Protein AF-A0A290Q4P0-F1 (afdb_monomer)

Radius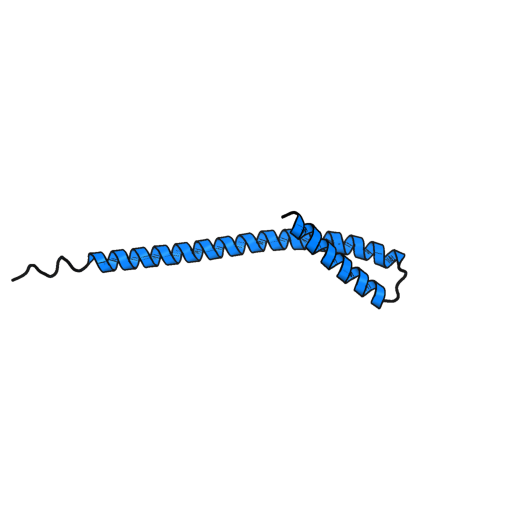 of gyration: 27.71 Å; Cα contacts (8 Å, |Δi|>4): 52; chains: 1; bounding box: 64×22×76 Å

Sequence (88 aa):
MRSIFFLGGFIGFSLVALTGWLSDRQVDLVLRDAAIGALVTAMLFRWFWNMWIKAIVHMVEKKRAEALAAAEAEAAASAKPVTAAKAR

Nearest PDB structures (foldseek):
  7a0g-assembly1_JJJ  TM=4.781E-01  e=4.290E+00  Serratia marcescens
  6n2d-assembly1_c1  TM=4.579E-01  e=8.721E+00  Bacillus sp. PS3

Mean predicted aligned error: 14.01 Å

Foldseek 3Di:
DVVQLVVQLVVQLVVLLVVCVVVVDDNVVSNVVSNVSSNVRSVVSVVVVVVVVVVVVVVVVVVVVVVVVVVVVVVVVVVPDDPPPPDD

Organism: NCBI:txid2576891

Solvent-accessible surface area (backbone atoms only — not comparable to full-atom values): 4746 Å² total; per-residue (Å²): 113,72,66,53,34,54,51,28,18,51,52,27,24,51,51,38,39,52,55,28,59,76,62,77,51,63,65,73,60,30,53,53,51,11,53,52,36,12,53,53,34,14,52,49,41,47,52,49,50,57,51,50,51,51,52,51,50,52,52,51,51,49,52,50,53,51,52,49,54,50,50,52,51,52,52,59,59,69,70,64,82,71,85,85,80,81,86,130

Structure (mmCIF, N/CA/C/O backbone):
data_AF-A0A290Q4P0-F1
#
_entry.id   AF-A0A290Q4P0-F1
#
loop_
_atom_site.group_PDB
_atom_site.id
_atom_site.type_symbol
_atom_site.label_atom_id
_atom_site.label_alt_id
_atom_site.label_comp_id
_atom_site.label_asym_id
_atom_site.label_entity_id
_atom_site.label_seq_id
_atom_site.pdbx_PDB_ins_code
_atom_site.Cartn_x
_atom_site.Cartn_y
_atom_site.Cartn_z
_atom_site.occupancy
_atom_site.B_iso_or_equiv
_atom_site.auth_seq_id
_atom_site.auth_comp_id
_atom_site.auth_asym_id
_atom_site.auth_atom_id
_atom_site.pdbx_PDB_model_num
ATOM 1 N N . MET A 1 1 ? 1.801 10.691 -6.122 1.00 60.41 1 MET A N 1
ATOM 2 C CA . MET A 1 1 ? 2.037 10.219 -4.734 1.00 60.41 1 MET A CA 1
ATOM 3 C C . MET A 1 1 ? 0.827 10.379 -3.816 1.00 60.41 1 MET A C 1
ATOM 5 O O . MET A 1 1 ? 0.486 9.425 -3.135 1.00 60.41 1 MET A O 1
ATOM 9 N N . ARG A 1 2 ? 0.175 11.553 -3.769 1.00 60.78 2 ARG A N 1
ATOM 10 C CA . ARG A 1 2 ? -0.880 11.856 -2.781 1.00 60.78 2 ARG A CA 1
ATOM 11 C C . ARG A 1 2 ? -2.122 10.954 -2.907 1.00 60.78 2 ARG A C 1
ATOM 13 O O . ARG A 1 2 ? -2.593 10.451 -1.899 1.00 60.78 2 ARG A O 1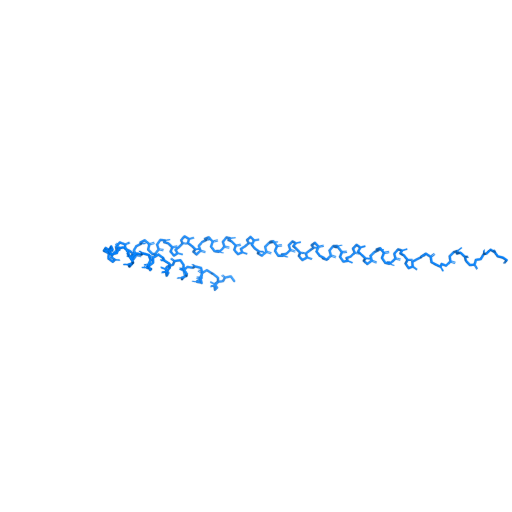
ATOM 20 N N . SER A 1 3 ? -2.563 10.635 -4.126 1.00 72.19 3 SER A N 1
ATOM 21 C CA . SER A 1 3 ? -3.712 9.739 -4.364 1.00 72.19 3 SER A CA 1
ATOM 22 C C . SER A 1 3 ? -3.468 8.289 -3.933 1.00 72.19 3 SER A C 1
ATOM 24 O O . SER A 1 3 ? -4.392 7.626 -3.488 1.00 72.19 3 SER A O 1
ATOM 26 N N . ILE A 1 4 ? -2.224 7.805 -4.006 1.00 71.12 4 ILE A N 1
ATOM 27 C CA . ILE A 1 4 ? -1.853 6.425 -3.638 1.00 71.12 4 ILE A CA 1
ATOM 28 C C . ILE A 1 4 ? -1.956 6.222 -2.124 1.00 71.12 4 ILE A C 1
ATOM 30 O O . ILE A 1 4 ? -2.333 5.149 -1.664 1.00 71.12 4 ILE A O 1
ATOM 34 N N . PHE A 1 5 ? -1.671 7.271 -1.350 1.00 69.50 5 PHE A N 1
ATOM 35 C CA . PHE A 1 5 ? -1.849 7.262 0.098 1.00 69.50 5 PHE A CA 1
ATOM 36 C C . PHE A 1 5 ? -3.332 7.173 0.481 1.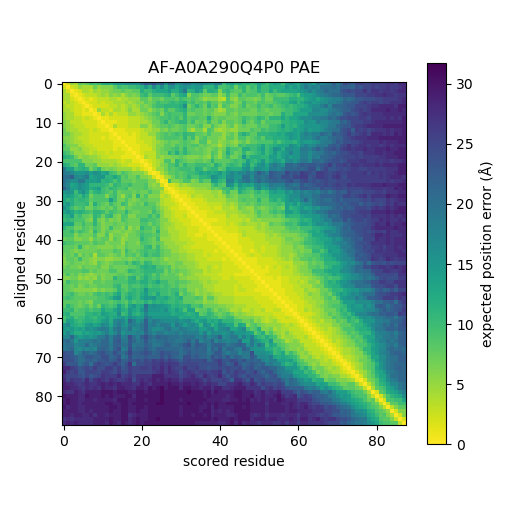00 69.50 5 PHE A C 1
ATOM 38 O O . PHE A 1 5 ? -3.699 6.345 1.310 1.00 69.50 5 PHE A O 1
ATOM 45 N N . PHE A 1 6 ? -4.191 7.969 -0.168 1.00 72.81 6 PHE A N 1
ATOM 46 C CA . PHE A 1 6 ? -5.637 7.910 0.060 1.00 72.81 6 PHE A CA 1
ATOM 47 C C . PHE A 1 6 ? -6.241 6.578 -0.383 1.00 72.81 6 PHE A C 1
ATOM 49 O O . PHE A 1 6 ? -7.055 6.019 0.343 1.00 72.81 6 PHE A O 1
ATOM 56 N N . LEU A 1 7 ? -5.812 6.038 -1.528 1.00 79.00 7 LEU A N 1
ATOM 57 C CA . LEU A 1 7 ? -6.302 4.753 -2.022 1.00 79.00 7 LEU A CA 1
ATOM 58 C C . LEU A 1 7 ? -5.879 3.601 -1.097 1.00 79.00 7 LEU A C 1
ATOM 60 O O . LEU A 1 7 ? -6.714 2.790 -0.712 1.00 79.00 7 LEU A O 1
ATOM 64 N N . GLY A 1 8 ? -4.606 3.565 -0.686 1.00 75.38 8 GLY A N 1
ATOM 65 C CA . GLY A 1 8 ? -4.088 2.546 0.231 1.00 75.38 8 GLY A CA 1
ATOM 66 C C . GLY A 1 8 ? -4.762 2.588 1.604 1.00 75.38 8 GLY A C 1
ATOM 67 O O . GLY A 1 8 ? -5.147 1.544 2.127 1.00 75.38 8 GLY A O 1
ATOM 68 N N . GLY A 1 9 ? -4.976 3.791 2.149 1.00 73.56 9 GLY A N 1
ATOM 69 C CA . GLY A 1 9 ? -5.701 3.970 3.407 1.00 73.56 9 GLY A CA 1
ATOM 70 C C . GLY A 1 9 ? -7.182 3.612 3.310 1.00 73.56 9 GLY A C 1
ATOM 71 O O . GLY A 1 9 ? -7.703 2.957 4.206 1.00 73.56 9 GLY A O 1
ATOM 72 N N . PHE A 1 10 ? -7.856 3.972 2.212 1.00 77.25 10 PHE A N 1
ATOM 73 C CA . PHE A 1 10 ? -9.264 3.628 1.992 1.00 77.25 10 PHE A CA 1
ATOM 74 C C . PHE A 1 10 ? -9.475 2.117 1.842 1.00 77.25 10 PHE A C 1
ATOM 76 O O . PHE A 1 10 ? -10.422 1.568 2.405 1.00 77.25 10 PHE A O 1
ATOM 83 N N . ILE A 1 11 ? -8.573 1.429 1.133 1.00 80.81 11 ILE A N 1
ATOM 84 C CA . ILE A 1 11 ? -8.622 -0.029 0.971 1.00 80.81 11 ILE A CA 1
ATOM 85 C C . ILE A 1 11 ? -8.429 -0.725 2.321 1.00 80.81 11 ILE A C 1
ATOM 87 O O . ILE A 1 11 ? -9.207 -1.612 2.661 1.00 80.81 11 ILE A O 1
ATOM 91 N N . GLY A 1 12 ? -7.434 -0.315 3.113 1.00 74.75 12 GLY A N 1
ATOM 92 C CA . GLY A 1 12 ? -7.211 -0.930 4.420 1.00 74.75 12 GLY A CA 1
ATOM 93 C C . GLY A 1 12 ? -8.270 -0.588 5.461 1.00 74.75 12 GLY A C 1
ATOM 94 O O . GLY A 1 12 ? -8.635 -1.460 6.244 1.00 74.75 12 GLY A O 1
ATOM 95 N N . PHE A 1 13 ? -8.827 0.626 5.422 1.00 75.44 13 PHE A N 1
ATOM 96 C CA . PHE A 1 13 ? -10.004 0.981 6.214 1.00 75.44 13 PHE A CA 1
ATOM 97 C C . PHE A 1 13 ? -11.185 0.073 5.867 1.00 75.44 13 PHE A C 1
ATOM 99 O O . PHE A 1 13 ? -11.782 -0.525 6.756 1.00 75.44 13 PHE A O 1
ATOM 106 N N . SER A 1 14 ? -11.489 -0.066 4.572 1.00 79.44 14 SER A N 1
ATOM 107 C CA . SER A 1 14 ? -12.616 -0.871 4.093 1.00 79.44 14 SER A CA 1
ATOM 108 C C . SER A 1 14 ? -12.452 -2.343 4.459 1.00 79.44 14 SER A C 1
ATOM 110 O O . SER A 1 14 ? -13.408 -2.959 4.919 1.00 79.44 14 SER A O 1
ATOM 112 N N . LEU A 1 15 ? -11.241 -2.894 4.316 1.00 79.19 15 LEU A N 1
ATOM 113 C CA . LEU A 1 15 ? -10.930 -4.263 4.728 1.00 79.19 15 LEU A CA 1
ATOM 114 C C . LEU A 1 15 ? -11.200 -4.460 6.216 1.00 79.19 15 LEU A C 1
ATOM 116 O O . LEU A 1 15 ? -11.999 -5.316 6.564 1.00 79.19 15 LEU A O 1
ATOM 120 N N . VAL A 1 16 ? -10.598 -3.652 7.091 1.00 78.69 16 VAL A N 1
ATOM 121 C CA . VAL A 1 16 ? -10.745 -3.841 8.542 1.00 78.69 16 VAL A CA 1
ATOM 122 C C . VAL A 1 16 ? -12.173 -3.554 9.019 1.00 78.69 16 VAL A C 1
ATOM 124 O O . VAL A 1 16 ? -12.679 -4.277 9.876 1.00 78.69 16 VAL A O 1
ATOM 127 N N . ALA A 1 17 ? -12.857 -2.571 8.427 1.00 72.50 17 ALA A N 1
ATOM 128 C CA . ALA A 1 17 ? -14.262 -2.292 8.713 1.00 72.50 17 ALA A CA 1
ATOM 129 C C . ALA A 1 17 ? -15.174 -3.471 8.325 1.00 72.50 17 ALA A C 1
ATOM 131 O O . ALA A 1 17 ? -16.035 -3.860 9.115 1.00 72.50 17 ALA A O 1
ATOM 132 N N . LEU A 1 18 ? -14.957 -4.085 7.155 1.00 79.44 18 LEU A N 1
ATOM 133 C CA . LEU A 1 18 ? -15.698 -5.274 6.719 1.00 79.44 18 LEU A CA 1
ATOM 134 C C . LEU A 1 18 ? -15.419 -6.481 7.623 1.00 79.44 18 LEU A C 1
ATOM 136 O O . LEU A 1 18 ? -16.358 -7.162 8.035 1.00 79.44 18 LEU A O 1
ATOM 140 N N . THR A 1 19 ? -14.156 -6.730 7.984 1.00 77.31 19 THR A N 1
ATOM 141 C CA . THR A 1 19 ? -13.795 -7.838 8.885 1.00 77.31 19 THR A CA 1
ATOM 142 C C . THR A 1 19 ? -14.383 -7.650 10.285 1.00 77.31 19 THR A C 1
ATOM 144 O O . THR A 1 19 ? -14.802 -8.619 10.920 1.00 77.31 19 THR A O 1
ATOM 147 N N . GLY A 1 20 ? -14.434 -6.406 10.770 1.00 70.12 20 GLY A N 1
ATOM 148 C CA . GLY A 1 20 ? -15.023 -6.073 12.064 1.00 70.12 20 GLY A CA 1
ATOM 149 C C . GLY A 1 20 ? -16.545 -6.210 12.084 1.00 70.12 20 GLY A C 1
ATOM 150 O O . GLY A 1 20 ? -17.077 -6.735 13.060 1.00 70.12 20 GLY A O 1
ATOM 151 N N . TRP A 1 21 ? -17.228 -5.839 10.994 1.00 71.31 21 TRP A N 1
ATOM 152 C CA . TRP A 1 21 ? -18.663 -6.094 10.827 1.00 71.31 21 TRP A CA 1
ATOM 153 C C . TRP A 1 21 ? -18.952 -7.599 10.839 1.00 71.31 21 TRP A C 1
ATOM 155 O O . TRP A 1 21 ? -19.811 -8.059 11.585 1.00 71.31 21 TRP A O 1
ATOM 165 N N . LEU A 1 22 ? -18.183 -8.391 10.085 1.00 75.88 22 LEU A N 1
ATOM 166 C CA . LEU A 1 22 ? -18.326 -9.853 10.044 1.00 75.88 22 LEU A CA 1
ATOM 167 C C . LEU A 1 22 ? -18.067 -10.542 11.395 1.00 75.88 22 LEU A C 1
ATOM 169 O O . LEU A 1 22 ? -18.486 -11.681 11.582 1.00 75.88 22 LEU A O 1
ATOM 173 N N . SER A 1 23 ? -17.383 -9.874 12.328 1.00 75.06 23 SER A N 1
ATOM 174 C CA . SER A 1 23 ? -17.041 -10.429 13.644 1.00 75.06 23 SER A CA 1
ATOM 175 C C . SER A 1 23 ? -18.074 -10.127 14.740 1.00 75.06 23 SER A C 1
ATOM 177 O O . SER A 1 23 ? -17.802 -10.448 15.895 1.00 75.06 23 SER A O 1
ATOM 179 N N . ASP A 1 24 ? -19.204 -9.480 14.414 1.00 66.75 24 ASP A N 1
ATOM 180 C CA . ASP A 1 24 ? -20.277 -9.085 15.355 1.00 66.75 24 ASP A CA 1
ATOM 181 C C . ASP A 1 24 ? -19.760 -8.331 16.605 1.00 66.75 24 ASP A C 1
ATOM 183 O O . ASP A 1 24 ? -20.334 -8.353 17.694 1.00 66.75 24 ASP A O 1
ATOM 187 N N . ARG A 1 25 ? -18.605 -7.665 16.469 1.00 63.16 25 ARG A N 1
ATOM 188 C CA . ARG A 1 25 ? -17.962 -6.917 17.553 1.00 63.16 25 ARG A CA 1
ATOM 189 C C . ARG A 1 25 ? -18.617 -5.554 17.719 1.00 63.16 25 ARG A C 1
ATOM 191 O O . ARG A 1 25 ? -19.080 -4.947 16.757 1.00 63.16 25 ARG A O 1
ATOM 198 N N . GLN A 1 26 ? -18.560 -5.027 18.945 1.00 73.62 26 GLN A N 1
ATOM 199 C CA . GLN A 1 26 ? -18.971 -3.653 19.235 1.00 73.62 26 GLN A CA 1
ATOM 200 C C . GLN A 1 26 ? -18.332 -2.675 18.240 1.00 73.62 26 GLN A C 1
ATOM 202 O O . GLN A 1 26 ? -17.108 -2.615 18.097 1.00 73.62 26 GLN A O 1
ATOM 207 N N . VAL A 1 27 ? -19.189 -1.900 17.578 1.00 70.75 27 VAL 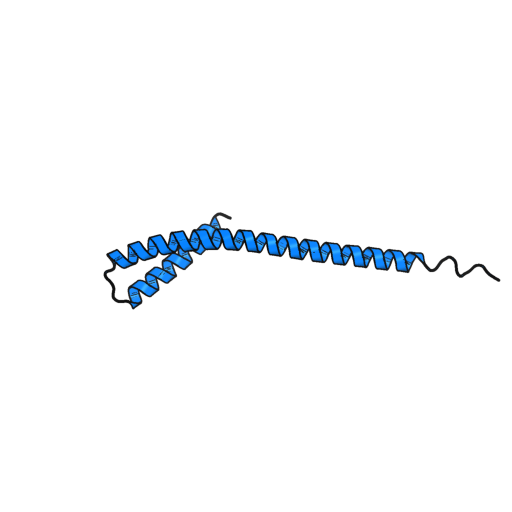A N 1
ATOM 208 C CA . VAL A 1 27 ? -18.840 -1.003 16.467 1.00 70.75 27 VAL A CA 1
ATOM 209 C C . VAL A 1 27 ? -17.764 0.017 16.863 1.00 70.75 27 VAL A C 1
ATOM 211 O O . VAL A 1 27 ? -16.921 0.372 16.043 1.00 70.75 27 VAL A O 1
ATOM 214 N N . ASP A 1 28 ? -17.727 0.419 18.135 1.00 72.00 28 ASP A N 1
ATOM 215 C CA . ASP A 1 28 ? -16.742 1.358 18.687 1.00 72.00 28 ASP A CA 1
ATOM 216 C C . ASP A 1 28 ? -15.298 0.814 18.629 1.00 72.00 28 ASP A C 1
ATOM 218 O O . ASP A 1 28 ? -14.356 1.518 18.256 1.00 72.00 28 ASP A O 1
ATOM 222 N N . LEU A 1 29 ? -15.124 -0.485 18.907 1.00 73.38 29 LEU A N 1
ATOM 223 C CA . LEU A 1 29 ? -13.829 -1.169 18.811 1.00 73.38 29 LEU A CA 1
ATOM 224 C C . LEU A 1 29 ? -13.416 -1.374 17.351 1.00 73.38 29 LEU A C 1
ATOM 226 O O . LEU A 1 29 ? -12.253 -1.178 17.001 1.00 73.38 29 LEU A O 1
ATOM 230 N N . VAL A 1 30 ? -14.378 -1.709 16.490 1.00 74.81 30 VAL A N 1
ATOM 231 C CA . VAL A 1 30 ? -14.147 -1.914 15.054 1.00 74.81 30 VAL A CA 1
ATOM 232 C C . VAL A 1 30 ? -13.689 -0.625 14.373 1.00 74.81 30 VAL A C 1
ATOM 234 O O . VAL A 1 30 ? -12.766 -0.659 13.565 1.00 74.81 30 VAL A O 1
ATOM 237 N N . LEU A 1 31 ? -14.283 0.521 14.715 1.00 72.38 31 LEU A N 1
ATOM 238 C CA . LEU A 1 31 ? -13.907 1.820 14.148 1.00 72.38 31 LEU A CA 1
ATOM 239 C C . LEU A 1 31 ? -12.481 2.231 14.529 1.00 72.38 31 LEU A C 1
ATOM 241 O O . LEU A 1 31 ? -11.748 2.759 13.689 1.00 72.38 31 LEU A O 1
ATOM 245 N N . ARG A 1 32 ? -12.068 1.954 15.772 1.00 76.75 32 ARG A N 1
ATOM 246 C CA . ARG A 1 32 ? -10.690 2.183 16.226 1.00 76.75 32 ARG A CA 1
ATOM 247 C C . ARG A 1 32 ? -9.695 1.293 15.493 1.00 76.75 32 ARG A C 1
ATOM 249 O O . ARG A 1 32 ? -8.715 1.812 14.956 1.00 76.75 32 ARG A O 1
ATOM 256 N N . ASP A 1 33 ? -9.967 -0.006 15.415 1.00 75.25 33 ASP A N 1
ATOM 257 C CA . ASP A 1 33 ? -9.105 -0.936 14.681 1.00 75.25 33 ASP A CA 1
ATOM 258 C C . ASP A 1 33 ? -9.056 -0.592 13.188 1.00 75.25 33 ASP A C 1
A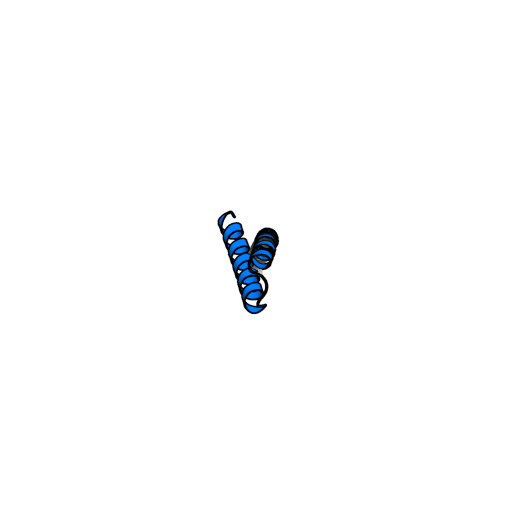TOM 260 O O . ASP A 1 33 ? -7.987 -0.642 12.580 1.00 75.25 33 ASP A O 1
ATOM 264 N N . ALA A 1 34 ? -10.171 -0.154 12.596 1.00 73.06 34 ALA A N 1
ATOM 265 C CA . ALA A 1 34 ? -10.221 0.272 11.202 1.00 73.06 34 ALA A CA 1
ATOM 266 C C . ALA A 1 34 ? -9.414 1.549 10.949 1.00 73.06 34 ALA A C 1
ATOM 268 O O . ALA A 1 34 ? -8.711 1.629 9.942 1.00 73.06 34 ALA A O 1
ATOM 269 N N . ALA A 1 35 ? -9.446 2.525 11.861 1.00 75.31 35 ALA A N 1
ATOM 270 C CA . ALA A 1 35 ? -8.624 3.730 11.758 1.00 75.31 35 ALA A CA 1
ATOM 271 C C . ALA A 1 35 ? -7.121 3.412 11.853 1.00 75.31 35 ALA A C 1
ATOM 273 O O . ALA A 1 35 ? -6.321 3.932 11.070 1.00 75.31 35 ALA A O 1
ATOM 274 N N . ILE A 1 36 ? -6.733 2.516 12.767 1.00 80.56 36 ILE A N 1
ATOM 275 C CA . ILE A 1 36 ? -5.344 2.049 12.893 1.00 80.56 36 ILE A CA 1
ATOM 276 C C . ILE A 1 36 ? -4.942 1.267 11.638 1.00 80.56 36 ILE A C 1
ATOM 278 O O . ILE A 1 36 ? -3.898 1.538 11.040 1.00 80.56 36 ILE A O 1
ATOM 282 N N . GLY A 1 37 ? -5.801 0.353 11.188 1.00 76.69 37 GLY A N 1
ATOM 283 C CA . GLY A 1 37 ? -5.615 -0.429 9.972 1.00 76.69 37 GLY A CA 1
ATOM 284 C C . GLY A 1 37 ? -5.440 0.448 8.737 1.00 76.69 37 GLY A C 1
ATOM 285 O O . GLY A 1 37 ? -4.532 0.197 7.944 1.00 76.69 37 GLY A O 1
ATOM 286 N N . ALA A 1 38 ? -6.227 1.519 8.612 1.00 79.31 38 ALA A N 1
ATOM 287 C CA . ALA A 1 38 ? -6.125 2.504 7.537 1.00 79.31 38 ALA A CA 1
ATOM 288 C C . ALA A 1 38 ? -4.772 3.227 7.532 1.00 79.31 38 ALA A C 1
ATOM 290 O O . ALA A 1 38 ? -4.156 3.380 6.479 1.00 79.31 38 ALA A O 1
ATOM 291 N N . LEU A 1 39 ? -4.271 3.645 8.700 1.00 78.56 39 LEU A N 1
ATOM 292 C CA . LEU A 1 39 ? -2.964 4.303 8.804 1.00 78.56 39 LEU A CA 1
ATOM 293 C C . LEU A 1 39 ? -1.813 3.345 8.473 1.00 78.56 39 LEU A C 1
ATOM 295 O O . LEU A 1 39 ? -0.899 3.711 7.728 1.00 78.56 39 LEU A O 1
ATOM 299 N N . VAL A 1 40 ? -1.873 2.111 8.983 1.00 84.31 40 VAL A N 1
ATOM 300 C CA . VAL A 1 40 ? -0.848 1.081 8.751 1.00 84.31 40 VAL A CA 1
ATOM 301 C C . VAL A 1 40 ? -0.781 0.711 7.272 1.00 84.31 40 VAL A C 1
ATOM 303 O O . VAL A 1 40 ? 0.293 0.750 6.668 1.00 84.31 40 VAL A O 1
ATOM 306 N N . THR A 1 41 ? -1.926 0.412 6.662 1.00 79.44 41 THR A N 1
ATOM 307 C CA . THR A 1 41 ? -2.000 0.088 5.230 1.00 79.44 41 THR A CA 1
ATOM 308 C C . THR A 1 41 ? -1.621 1.270 4.357 1.00 79.44 41 THR A C 1
ATOM 310 O O . THR A 1 41 ? -0.848 1.070 3.429 1.00 79.44 41 THR A O 1
ATOM 313 N N . ALA A 1 42 ? -2.051 2.499 4.660 1.00 78.12 42 ALA A N 1
ATOM 314 C CA . ALA A 1 42 ? -1.627 3.683 3.910 1.00 78.12 42 ALA A CA 1
ATOM 315 C C . ALA A 1 42 ? -0.100 3.866 3.932 1.00 78.12 42 ALA A C 1
ATOM 317 O O . ALA A 1 42 ? 0.514 4.180 2.905 1.00 78.12 42 ALA A O 1
ATOM 318 N N . MET A 1 43 ? 0.533 3.640 5.089 1.00 82.38 43 MET A N 1
ATOM 319 C CA . MET A 1 43 ? 1.985 3.737 5.226 1.00 82.38 43 MET A CA 1
ATOM 320 C C . MET A 1 43 ? 2.712 2.617 4.468 1.00 82.38 43 MET A C 1
ATOM 322 O O . MET A 1 43 ? 3.670 2.900 3.741 1.00 82.38 43 MET A O 1
ATOM 326 N N . LEU A 1 44 ? 2.221 1.378 4.566 1.00 82.88 44 LEU A N 1
ATOM 327 C CA . LEU A 1 44 ? 2.725 0.228 3.808 1.00 82.88 44 LEU A CA 1
ATOM 328 C C . LEU A 1 44 ? 2.582 0.431 2.300 1.00 82.88 44 LEU A C 1
ATOM 330 O O . LEU A 1 44 ? 3.539 0.211 1.565 1.00 82.88 44 LEU A O 1
ATOM 334 N N . PHE A 1 45 ? 1.430 0.916 1.836 1.00 79.56 45 PHE A N 1
ATOM 335 C CA . PHE A 1 45 ? 1.173 1.164 0.419 1.00 79.56 45 PHE A CA 1
ATOM 336 C C . PHE A 1 45 ? 2.104 2.244 -0.135 1.00 79.56 45 PHE A C 1
ATOM 338 O O . PHE A 1 45 ? 2.620 2.114 -1.245 1.00 79.56 45 PHE A O 1
ATOM 345 N N . ARG A 1 46 ? 2.391 3.288 0.658 1.00 81.50 46 ARG A N 1
ATOM 346 C CA . ARG A 1 46 ? 3.381 4.312 0.295 1.00 81.50 46 ARG A CA 1
ATOM 347 C C . ARG A 1 46 ? 4.787 3.723 0.162 1.00 81.50 46 ARG A C 1
ATOM 349 O O . ARG A 1 46 ? 5.490 4.050 -0.794 1.00 81.50 46 ARG A O 1
ATOM 356 N N . TRP A 1 47 ? 5.199 2.874 1.104 1.00 84.12 47 TRP A N 1
ATOM 357 C CA . TRP A 1 47 ? 6.503 2.209 1.054 1.00 84.12 47 TRP A CA 1
ATOM 358 C C . TRP A 1 47 ? 6.605 1.239 -0.131 1.00 84.12 47 TRP A C 1
ATOM 360 O O . TRP A 1 47 ? 7.567 1.307 -0.899 1.00 84.12 47 TRP A O 1
ATOM 370 N N . PHE A 1 48 ? 5.576 0.417 -0.337 1.00 82.25 48 PHE A N 1
ATOM 371 C CA . PHE A 1 48 ? 5.475 -0.515 -1.454 1.00 82.25 48 PHE A CA 1
ATOM 372 C C . PHE A 1 48 ? 5.570 0.206 -2.801 1.00 82.25 48 PHE A C 1
ATOM 374 O O . PHE A 1 48 ? 6.373 -0.177 -3.646 1.00 82.25 48 PHE A O 1
ATOM 381 N N . TRP A 1 49 ? 4.829 1.302 -2.985 1.00 82.38 49 TRP A N 1
ATOM 382 C CA . TRP A 1 49 ? 4.851 2.052 -4.240 1.00 82.38 49 TRP A CA 1
ATOM 383 C C . TRP A 1 49 ? 6.221 2.667 -4.540 1.00 82.38 49 TRP A C 1
ATOM 385 O O . TRP A 1 49 ? 6.678 2.646 -5.682 1.00 82.38 49 TRP A O 1
ATOM 395 N N . ASN A 1 50 ? 6.917 3.166 -3.513 1.00 84.31 50 ASN A N 1
ATOM 396 C CA . ASN A 1 50 ? 8.287 3.654 -3.664 1.00 84.31 50 ASN A CA 1
ATOM 397 C C . ASN A 1 50 ? 9.244 2.541 -4.110 1.00 84.31 50 ASN A C 1
ATOM 399 O O . ASN A 1 50 ? 10.093 2.777 -4.968 1.00 84.31 50 ASN A O 1
ATOM 403 N N . MET A 1 51 ? 9.114 1.339 -3.541 1.00 85.38 51 MET A N 1
ATOM 404 C CA . MET A 1 51 ? 9.916 0.184 -3.950 1.00 85.38 51 MET A CA 1
ATOM 405 C C . MET A 1 51 ? 9.585 -0.243 -5.385 1.00 85.38 51 MET A C 1
ATOM 407 O O . MET A 1 51 ? 10.482 -0.501 -6.184 1.00 85.38 51 MET A O 1
ATOM 411 N N . TRP A 1 52 ? 8.301 -0.260 -5.734 1.00 86.69 52 TRP A N 1
ATOM 412 C CA . TRP A 1 52 ? 7.834 -0.678 -7.050 1.00 86.69 52 TRP A CA 1
ATOM 413 C C . TRP A 1 52 ? 8.295 0.274 -8.159 1.00 86.69 52 TRP A C 1
ATOM 415 O O . TRP A 1 52 ? 8.797 -0.180 -9.184 1.00 86.69 52 TRP A O 1
ATOM 425 N N . ILE A 1 53 ? 8.243 1.593 -7.926 1.00 86.94 53 ILE A N 1
ATOM 426 C CA . ILE A 1 53 ? 8.817 2.584 -8.851 1.00 86.94 53 ILE A CA 1
ATOM 427 C C . ILE A 1 53 ? 10.314 2.331 -9.048 1.00 86.94 53 ILE A C 1
ATOM 429 O O . ILE A 1 53 ? 10.772 2.310 -10.187 1.00 86.94 53 ILE A O 1
ATOM 433 N N . LYS A 1 54 ? 11.075 2.106 -7.966 1.00 84.88 54 LYS A N 1
ATOM 434 C CA . LYS A 1 54 ? 12.512 1.805 -8.073 1.00 84.88 54 LYS A CA 1
ATOM 435 C C . LYS A 1 54 ? 12.759 0.561 -8.926 1.00 84.88 54 LYS A C 1
ATOM 437 O O . LYS A 1 54 ? 13.610 0.592 -9.807 1.00 84.88 54 LYS A O 1
ATOM 442 N N . ALA A 1 55 ? 11.979 -0.499 -8.720 1.00 85.75 55 ALA A N 1
ATOM 443 C CA . ALA A 1 55 ? 12.086 -1.720 -9.513 1.00 85.75 55 ALA A CA 1
ATOM 444 C C . ALA A 1 55 ? 11.779 -1.482 -11.003 1.00 85.75 55 ALA A C 1
ATOM 446 O O . ALA A 1 55 ? 12.512 -1.96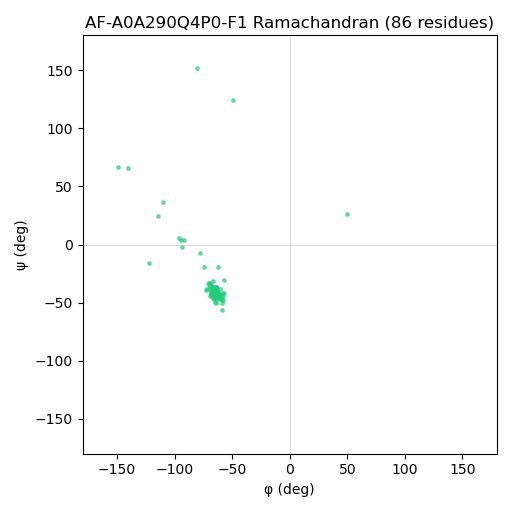6 -11.862 1.00 85.75 55 ALA A O 1
ATOM 447 N N . ILE A 1 56 ? 10.742 -0.700 -11.325 1.00 86.94 56 ILE A N 1
ATOM 448 C CA . ILE A 1 56 ? 10.399 -0.361 -12.715 1.00 86.94 56 ILE A CA 1
ATOM 449 C C . ILE A 1 56 ? 11.515 0.457 -13.370 1.00 86.94 56 ILE A C 1
ATOM 451 O O . ILE A 1 56 ? 11.897 0.159 -14.500 1.00 86.94 56 ILE A O 1
ATOM 455 N N . VAL A 1 57 ? 12.065 1.452 -12.668 1.00 87.81 57 VAL A N 1
ATOM 456 C CA . VAL A 1 57 ? 13.182 2.262 -13.178 1.00 87.81 57 VAL A CA 1
ATOM 457 C C . VAL A 1 57 ? 14.390 1.375 -13.476 1.00 87.81 57 VAL A C 1
ATOM 459 O O . VAL A 1 57 ? 14.899 1.420 -14.593 1.00 87.81 57 VAL A O 1
ATOM 462 N N . HIS A 1 58 ? 14.761 0.481 -12.556 1.00 83.00 58 HIS A N 1
ATOM 463 C CA . HIS A 1 58 ? 15.846 -0.478 -12.782 1.00 83.00 58 HIS A CA 1
ATOM 464 C C . HIS A 1 58 ? 15.583 -1.418 -13.967 1.00 83.00 58 HIS A C 1
ATOM 466 O O . HIS A 1 58 ? 16.495 -1.712 -14.736 1.00 83.00 58 HIS A O 1
ATOM 472 N N . MET A 1 59 ? 14.341 -1.870 -14.163 1.00 82.62 59 MET A N 1
ATOM 473 C CA . MET A 1 59 ? 13.976 -2.704 -15.314 1.00 82.62 59 MET A CA 1
ATOM 474 C C . MET A 1 59 ? 14.073 -1.939 -16.640 1.00 82.62 59 MET A C 1
ATOM 476 O O . MET A 1 59 ? 14.506 -2.503 -17.646 1.00 82.62 59 MET A O 1
ATOM 480 N N . VAL A 1 60 ? 13.695 -0.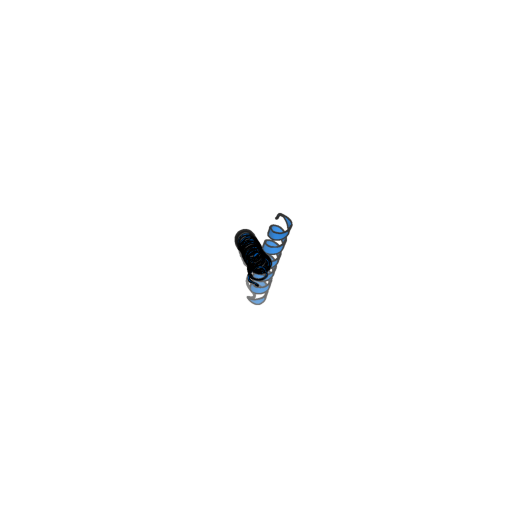657 -16.658 1.00 85.38 60 VAL A N 1
ATOM 481 C CA . VAL A 1 60 ? 13.817 0.201 -17.846 1.00 85.38 60 VAL A CA 1
ATOM 482 C C . VAL A 1 60 ? 15.282 0.498 -18.156 1.00 85.38 60 VAL A C 1
ATOM 484 O O . VAL A 1 60 ? 15.681 0.403 -19.315 1.00 85.38 60 VAL A O 1
ATOM 487 N N . GLU A 1 61 ? 16.090 0.821 -17.147 1.00 81.75 61 GLU A N 1
ATOM 488 C CA . GLU A 1 61 ? 17.534 1.027 -17.304 1.00 81.75 61 GLU A CA 1
ATOM 489 C C . GLU A 1 61 ? 18.220 -0.229 -17.832 1.00 81.75 61 GLU A C 1
ATOM 491 O O . GLU A 1 61 ? 18.992 -0.144 -18.784 1.00 81.75 61 GLU A O 1
ATOM 496 N N . LYS A 1 62 ? 17.868 -1.403 -17.297 1.00 76.44 62 LYS A N 1
ATOM 497 C CA . LYS A 1 62 ? 18.398 -2.681 -17.773 1.00 76.44 62 LYS A CA 1
ATOM 498 C C . LYS A 1 62 ? 18.037 -2.939 -19.238 1.00 76.44 62 LYS A C 1
ATOM 500 O O . LYS A 1 62 ? 18.919 -3.254 -20.028 1.00 76.44 62 LYS A O 1
ATOM 505 N N . LYS A 1 63 ? 16.780 -2.708 -19.635 1.00 73.44 63 LYS A N 1
ATOM 506 C CA . LYS A 1 63 ? 16.364 -2.828 -21.045 1.00 73.44 63 LYS A CA 1
ATOM 507 C C . LYS A 1 63 ? 17.058 -1.823 -21.963 1.00 73.44 63 LYS A C 1
ATOM 509 O O . LYS A 1 63 ? 17.360 -2.154 -23.104 1.00 73.44 63 LYS A O 1
ATOM 514 N N . ARG A 1 64 ? 17.312 -0.598 -21.490 1.00 73.25 64 ARG A N 1
ATOM 515 C CA . ARG A 1 64 ? 18.069 0.406 -22.252 1.00 73.25 64 ARG A CA 1
ATOM 516 C C . ARG A 1 64 ? 19.536 0.010 -22.397 1.00 73.25 64 ARG A C 1
ATOM 518 O O . ARG A 1 64 ? 20.075 0.157 -23.484 1.00 73.25 64 ARG A O 1
ATOM 525 N N . ALA A 1 65 ? 20.155 -0.527 -21.348 1.00 71.00 65 ALA A N 1
ATOM 526 C CA . ALA A 1 65 ? 21.525 -1.029 -21.398 1.00 71.00 65 ALA A CA 1
ATOM 527 C C . ALA A 1 65 ? 21.659 -2.231 -22.349 1.00 71.00 65 ALA A C 1
ATOM 529 O O . ALA A 1 65 ? 22.593 -2.281 -23.141 1.00 71.00 65 ALA A O 1
ATOM 530 N N . GLU A 1 66 ? 20.695 -3.155 -22.334 1.00 69.50 66 GLU A N 1
ATOM 531 C CA . GLU A 1 66 ? 20.639 -4.287 -23.271 1.00 69.50 66 GLU A CA 1
ATOM 532 C C . GLU A 1 66 ? 20.431 -3.820 -24.722 1.00 69.50 66 GLU A C 1
ATOM 534 O O . GLU A 1 66 ? 21.088 -4.325 -25.629 1.00 69.50 66 GLU A O 1
ATOM 539 N N . ALA A 1 67 ? 19.575 -2.818 -24.950 1.00 68.88 67 ALA A N 1
ATOM 540 C CA . ALA A 1 67 ? 19.364 -2.238 -26.276 1.00 68.88 67 ALA A CA 1
ATOM 541 C C . ALA A 1 67 ? 20.601 -1.487 -26.799 1.00 68.88 67 ALA A C 1
ATOM 543 O O . ALA A 1 67 ? 20.913 -1.578 -27.984 1.00 68.88 67 ALA A O 1
ATOM 544 N N . LEU A 1 68 ? 21.326 -0.776 -25.930 1.00 65.31 68 LEU A N 1
ATOM 545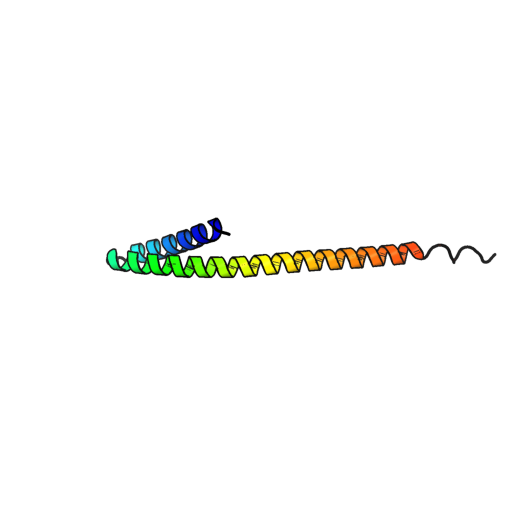 C CA . LEU A 1 68 ? 22.583 -0.115 -26.291 1.00 65.31 68 LEU A CA 1
ATOM 546 C C . LEU A 1 68 ? 23.690 -1.136 -26.584 1.00 65.31 68 LEU A C 1
ATOM 548 O O . LEU A 1 68 ? 24.379 -0.998 -27.587 1.00 65.31 68 LEU A O 1
ATOM 552 N N . ALA A 1 69 ? 23.800 -2.203 -25.789 1.00 63.38 69 ALA A N 1
ATOM 553 C CA . ALA A 1 69 ? 24.748 -3.288 -26.044 1.00 63.38 69 ALA A CA 1
ATOM 554 C C . ALA A 1 69 ? 24.444 -4.034 -27.359 1.00 63.38 69 ALA A C 1
ATOM 556 O O . ALA A 1 69 ? 25.362 -4.408 -28.088 1.00 63.38 69 ALA A O 1
ATOM 557 N N . ALA A 1 70 ? 23.164 -4.218 -27.698 1.00 63.09 70 ALA A N 1
ATOM 558 C CA . ALA A 1 70 ? 22.755 -4.779 -28.985 1.00 63.09 70 ALA A CA 1
ATOM 559 C C . ALA A 1 70 ? 23.081 -3.832 -30.157 1.00 63.09 70 ALA A C 1
ATOM 561 O O . ALA A 1 70 ? 23.594 -4.283 -31.179 1.00 63.09 70 ALA A O 1
ATOM 562 N N . ALA A 1 71 ? 22.866 -2.523 -29.990 1.00 62.19 71 ALA A N 1
ATOM 563 C CA . ALA A 1 71 ? 23.213 -1.522 -30.999 1.00 62.19 71 ALA A CA 1
ATOM 564 C C . ALA A 1 71 ? 24.735 -1.414 -31.223 1.00 62.19 71 ALA A C 1
ATOM 566 O O . ALA A 1 71 ? 25.183 -1.273 -32.360 1.00 62.19 71 ALA A O 1
ATOM 567 N N . GLU A 1 72 ? 25.546 -1.535 -30.168 1.00 60.56 72 GLU A N 1
ATOM 568 C CA . GLU A 1 72 ? 27.011 -1.594 -30.277 1.00 60.56 72 GLU A CA 1
ATOM 569 C C . GLU A 1 72 ? 27.486 -2.884 -30.963 1.00 60.56 72 GLU A C 1
ATOM 571 O O . GLU A 1 72 ? 28.426 -2.850 -31.761 1.00 60.56 72 GLU A O 1
ATOM 576 N N . ALA A 1 73 ? 26.808 -4.013 -30.728 1.00 59.56 73 ALA A N 1
ATOM 577 C CA . ALA A 1 73 ? 27.087 -5.269 -31.422 1.00 59.56 73 ALA A CA 1
ATOM 578 C C . ALA A 1 73 ? 26.728 -5.204 -32.922 1.00 59.56 73 ALA A C 1
ATOM 580 O O . ALA A 1 73 ? 27.498 -5.685 -33.758 1.00 59.56 73 ALA A O 1
ATOM 581 N N . GLU A 1 74 ? 25.615 -4.561 -33.287 1.00 58.50 74 GLU A N 1
ATOM 582 C CA . GLU A 1 74 ? 25.236 -4.324 -34.689 1.00 58.50 74 GLU A CA 1
ATOM 583 C C . GLU A 1 74 ? 26.155 -3.305 -35.386 1.00 58.50 74 GLU A C 1
ATOM 585 O O . GLU A 1 74 ? 26.510 -3.486 -36.558 1.00 58.50 74 GLU A O 1
ATOM 590 N N . ALA A 1 75 ? 26.620 -2.278 -34.666 1.00 58.75 75 ALA A N 1
ATOM 591 C CA . ALA A 1 75 ? 27.616 -1.331 -35.166 1.00 58.75 75 ALA A CA 1
ATOM 592 C C . ALA A 1 75 ? 28.986 -2.003 -35.390 1.00 58.75 75 ALA A C 1
ATOM 594 O O . ALA A 1 75 ? 29.635 -1.765 -36.411 1.00 58.75 75 ALA A O 1
ATOM 595 N N . ALA A 1 76 ? 29.401 -2.908 -34.496 1.00 58.09 76 ALA A N 1
ATOM 596 C CA . ALA A 1 76 ? 30.624 -3.696 -34.653 1.00 58.09 76 ALA A CA 1
ATOM 597 C C . ALA A 1 76 ? 30.530 -4.731 -35.795 1.00 58.09 76 ALA A C 1
ATOM 599 O O . ALA A 1 76 ? 31.52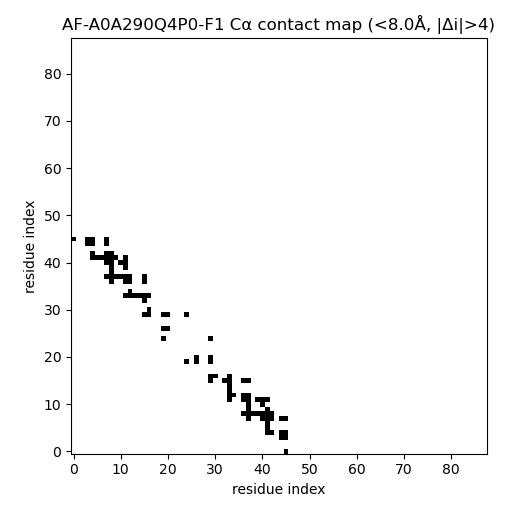7 -4.992 -36.474 1.00 58.09 76 ALA A O 1
ATOM 600 N N . ALA A 1 77 ? 29.342 -5.294 -36.048 1.00 57.50 77 ALA A N 1
ATOM 601 C CA . ALA A 1 77 ? 29.097 -6.191 -37.179 1.00 57.50 77 ALA A CA 1
ATOM 602 C C . ALA A 1 77 ? 29.088 -5.442 -38.527 1.00 57.50 77 ALA A C 1
ATOM 604 O O . ALA A 1 77 ? 29.653 -5.924 -39.510 1.00 57.50 77 ALA A O 1
ATOM 605 N N . SER A 1 78 ? 28.528 -4.229 -38.559 1.00 56.69 78 SER A N 1
ATOM 606 C CA . SER A 1 78 ? 28.461 -3.386 -39.764 1.00 56.69 78 SER A CA 1
ATOM 607 C C . SER A 1 78 ? 29.806 -2.750 -40.144 1.00 56.69 78 SER A C 1
ATOM 609 O O . SER A 1 78 ? 30.007 -2.385 -41.300 1.00 56.69 78 SER A O 1
ATOM 611 N N . ALA A 1 79 ? 30.763 -2.664 -39.214 1.00 53.97 79 ALA A N 1
ATOM 612 C CA . ALA A 1 79 ? 32.117 -2.169 -39.478 1.00 53.97 79 ALA A CA 1
ATOM 613 C C . ALA A 1 79 ? 33.043 -3.195 -40.171 1.00 53.97 79 ALA A C 1
ATOM 615 O O . ALA A 1 79 ? 34.158 -2.847 -40.565 1.00 53.97 79 ALA A O 1
ATOM 616 N N . LYS A 1 80 ? 32.620 -4.459 -40.333 1.00 54.72 80 LYS A N 1
ATOM 617 C CA . LYS A 1 80 ? 33.475 -5.539 -40.859 1.00 54.72 80 LYS A CA 1
ATOM 618 C C . LYS A 1 80 ? 33.441 -5.878 -42.367 1.00 54.72 80 LYS A C 1
ATOM 620 O O . LYS A 1 80 ? 34.201 -6.780 -42.716 1.00 54.72 80 LYS A O 1
ATOM 625 N N . PRO A 1 81 ? 32.727 -5.214 -43.306 1.00 49.00 81 PRO A N 1
ATOM 626 C CA . PRO A 1 81 ? 32.752 -5.659 -44.703 1.00 49.00 81 PRO A CA 1
ATOM 627 C C . PRO A 1 81 ? 33.503 -4.724 -45.674 1.00 49.00 81 PRO A C 1
ATOM 629 O O . PRO A 1 81 ? 33.070 -4.592 -46.812 1.00 49.00 81 PRO A O 1
ATOM 632 N N . VAL A 1 82 ? 34.614 -4.071 -45.293 1.00 51.06 82 VAL A N 1
ATOM 633 C CA . VAL A 1 82 ? 35.390 -3.245 -46.264 1.00 51.06 82 VAL A CA 1
ATOM 634 C C . VAL A 1 82 ? 36.861 -3.658 -46.434 1.00 51.06 82 VAL A C 1
ATOM 636 O O . VAL A 1 82 ? 37.468 -3.336 -47.450 1.00 51.06 82 VAL A O 1
ATOM 639 N N . THR A 1 83 ? 37.452 -4.462 -45.545 1.00 49.66 83 THR A N 1
ATOM 640 C CA . THR A 1 83 ? 38.871 -4.867 -45.682 1.00 49.66 83 THR A CA 1
ATOM 641 C C . THR A 1 83 ? 39.104 -6.200 -46.404 1.00 49.66 83 THR A C 1
ATOM 643 O O . THR A 1 83 ? 40.253 -6.556 -46.644 1.00 49.66 83 THR A O 1
ATOM 646 N N . ALA A 1 84 ? 38.054 -6.920 -46.817 1.00 50.34 84 ALA A N 1
ATOM 647 C CA . ALA A 1 84 ? 38.178 -8.207 -47.520 1.00 50.34 84 ALA A CA 1
ATOM 648 C C . ALA A 1 84 ? 38.093 -8.114 -49.062 1.00 50.34 84 ALA A C 1
ATOM 650 O O . ALA A 1 84 ? 38.094 -9.143 -49.732 1.00 50.34 84 ALA A O 1
ATOM 651 N N . ALA A 1 85 ? 38.026 -6.909 -49.642 1.00 48.56 85 ALA A N 1
ATOM 652 C CA . ALA A 1 85 ? 37.824 -6.706 -51.085 1.00 48.56 85 ALA A CA 1
ATOM 653 C C . ALA A 1 85 ? 39.023 -6.066 -51.817 1.00 48.56 85 ALA A C 1
ATOM 655 O O . ALA A 1 85 ? 38.846 -5.447 -52.864 1.00 48.56 85 ALA A O 1
ATOM 656 N N . LYS A 1 86 ? 40.253 -6.192 -51.296 1.00 44.34 86 LYS A N 1
ATOM 657 C CA . LYS A 1 86 ? 41.458 -5.705 -51.994 1.00 44.34 86 LYS A CA 1
ATOM 658 C C . LYS A 1 86 ? 42.643 -6.660 -51.849 1.00 44.34 86 LYS A C 1
ATOM 660 O O . LYS A 1 86 ? 43.642 -6.341 -51.216 1.00 44.34 86 LYS A O 1
ATOM 665 N N . ALA A 1 87 ? 42.508 -7.845 -52.434 1.00 47.03 87 ALA A N 1
ATOM 666 C CA . ALA A 1 87 ? 43.622 -8.755 -52.690 1.00 47.03 87 ALA A CA 1
ATOM 667 C C . ALA A 1 87 ? 43.339 -9.586 -53.952 1.00 47.03 87 ALA A C 1
ATOM 669 O O . ALA A 1 87 ? 43.113 -10.790 -53.866 1.00 47.03 87 ALA A O 1
ATOM 670 N N . ARG A 1 88 ? 43.293 -8.928 -55.114 1.00 40.34 88 ARG A N 1
ATOM 671 C CA . ARG A 1 88 ? 43.561 -9.523 -56.430 1.00 40.34 88 ARG A CA 1
ATOM 672 C C . ARG A 1 88 ? 44.157 -8.468 -57.344 1.00 40.34 88 ARG A C 1
ATOM 674 O O . ARG A 1 88 ? 43.697 -7.309 -57.244 1.00 40.34 88 ARG A O 1
#

Secondary structure (DSSP, 8-state):
-HHHHHHHHHHHHHHHHHHHHHTT--HHHHHHHHHHHHHHHHHHHHHHHHHHHHHHHHHHHHHHHHHHHHHHHHHHHHTSSSTTS---

pLDDT: mean 71.68, std 11.32, range [40.34, 87.81]